Protein AF-A0A0G0BBM2-F1 (afdb_monomer_lite)

Sequence (120 aa):
MINLNIFKIEYHWHEGDYEETLLGKNVEREEFEKDIINAKEFAESLIGKEIEEGEYLGKGYRIDCLPEYYEQIIWFLTEKLGYIICYIDEDIDYTVDDFSDKKISITKSERKIERNDLKC

Secondary structure (DSSP, 8-state):
----EEEEEEEE-TTS-EEEEEEEES--HHHHHHHHHHHHHHHHHTBTPBPPTTTSSSS--BB-SHHHHHHHHHHIIIIIT-PEEE---TTEEEEEE--SSS--EEEEEE----------

pLDDT: mean 81.33, std 15.29, range [40.19, 98.06]

Radius of gyration: 20.19 Å; chains: 1; bounding box: 54×27×50 Å

Foldseek 3Di:
DQDWDKDKDWDADPVGDIDIWIWIDSDDPVVVVVLLVVLLVVLVVQAQPQDDQPDQPNPRDRPDDDVVSVVSSVSCCCVVVPIDTDDDPPQKDKDWDPPDPDDIDIDIGGHDPPPPDPPD

Organism: NCBI:txid1618475

Structure (mmCIF, N/CA/C/O backbone):
data_AF-A0A0G0BBM2-F1
#
_entry.id   AF-A0A0G0BBM2-F1
#
loop_
_atom_site.group_PDB
_atom_site.id
_atom_site.type_symbol
_atom_site.label_atom_id
_atom_site.label_alt_id
_atom_site.label_comp_id
_atom_site.label_asym_id
_atom_site.label_entity_id
_atom_site.label_seq_id
_atom_site.pdbx_PDB_ins_code
_atom_site.Cartn_x
_atom_site.Cartn_y
_atom_site.Cartn_z
_atom_site.occupancy
_atom_site.B_iso_or_equiv
_atom_site.auth_seq_id
_atom_site.auth_comp_id
_atom_site.auth_asym_id
_atom_site.auth_atom_id
_atom_site.pdbx_PDB_model_num
ATOM 1 N N . MET A 1 1 ? -20.974 -5.125 0.574 1.00 56.47 1 MET A N 1
ATOM 2 C CA . MET A 1 1 ? -19.925 -4.416 -0.186 1.00 56.47 1 MET A CA 1
ATOM 3 C C . MET A 1 1 ? -18.898 -3.935 0.812 1.00 56.47 1 MET A C 1
ATOM 5 O O . MET A 1 1 ? -19.298 -3.347 1.807 1.00 56.47 1 MET A O 1
ATOM 9 N N . ILE A 1 2 ? -17.627 -4.262 0.599 1.00 71.31 2 ILE A N 1
ATOM 10 C CA . ILE A 1 2 ? -16.526 -3.712 1.394 1.00 71.31 2 ILE A CA 1
ATOM 11 C C . ILE A 1 2 ? -16.161 -2.392 0.716 1.00 71.31 2 ILE A C 1
ATOM 13 O O . ILE A 1 2 ? -15.837 -2.400 -0.469 1.00 71.31 2 ILE A O 1
ATOM 17 N N . ASN A 1 3 ? -16.281 -1.276 1.431 1.00 84.19 3 ASN A N 1
ATOM 18 C CA . ASN A 1 3 ? -15.761 -0.001 0.950 1.00 84.19 3 ASN A CA 1
ATOM 19 C C . ASN A 1 3 ? -14.259 -0.004 1.224 1.00 84.19 3 ASN A C 1
ATOM 21 O O . ASN A 1 3 ? -13.853 -0.257 2.351 1.00 84.19 3 ASN A O 1
ATOM 25 N N . LEU A 1 4 ? -13.440 0.204 0.200 1.00 90.56 4 LEU A N 1
ATOM 26 C CA . LEU A 1 4 ? -11.993 0.305 0.347 1.00 90.56 4 LEU A CA 1
ATOM 27 C C . LEU A 1 4 ? -11.581 1.722 -0.014 1.00 90.56 4 LEU A C 1
ATOM 29 O O . LEU A 1 4 ? -11.961 2.220 -1.072 1.00 90.56 4 LEU A O 1
ATOM 33 N N . ASN A 1 5 ? -10.774 2.329 0.845 1.00 94.56 5 ASN A N 1
ATOM 34 C CA . ASN A 1 5 ? -9.989 3.492 0.480 1.00 94.56 5 ASN A CA 1
ATOM 35 C C . ASN A 1 5 ? -8.662 2.994 -0.095 1.00 94.56 5 ASN A C 1
ATOM 37 O O . ASN A 1 5 ? -8.071 2.047 0.431 1.00 94.56 5 ASN A O 1
ATOM 41 N N . ILE A 1 6 ? -8.239 3.596 -1.207 1.00 95.62 6 ILE A N 1
ATOM 42 C CA . ILE A 1 6 ? -6.981 3.269 -1.880 1.00 95.62 6 ILE A CA 1
ATOM 43 C C . ILE A 1 6 ? -5.979 4.367 -1.553 1.00 95.62 6 ILE A C 1
ATOM 45 O O . ILE A 1 6 ? -6.225 5.546 -1.810 1.00 95.62 6 ILE A O 1
ATOM 49 N N . PHE A 1 7 ? -4.844 3.962 -1.004 1.00 96.00 7 PHE A N 1
ATOM 50 C CA . PHE A 1 7 ? -3.735 4.827 -0.650 1.00 96.00 7 PHE A CA 1
ATOM 51 C C . PHE A 1 7 ? -2.555 4.522 -1.555 1.00 96.00 7 PHE A C 1
ATOM 53 O O . PHE A 1 7 ? -2.245 3.361 -1.813 1.00 96.00 7 PHE A O 1
ATOM 60 N N . LYS A 1 8 ? -1.888 5.571 -2.023 1.00 95.75 8 LYS A N 1
ATOM 61 C CA . LYS A 1 8 ? -0.666 5.453 -2.804 1.00 95.75 8 LYS A CA 1
ATOM 62 C C . LYS A 1 8 ? 0.545 5.750 -1.926 1.00 95.75 8 LYS A C 1
ATOM 64 O O . LYS A 1 8 ? 0.574 6.793 -1.273 1.00 95.75 8 LYS A O 1
ATOM 69 N N . ILE A 1 9 ? 1.543 4.869 -1.959 1.00 93.81 9 ILE A N 1
ATOM 70 C CA . ILE A 1 9 ? 2.846 5.080 -1.327 1.00 93.81 9 ILE A CA 1
ATOM 71 C C . ILE A 1 9 ? 3.920 5.069 -2.409 1.00 93.81 9 ILE A C 1
ATOM 73 O O . ILE A 1 9 ? 4.133 4.056 -3.076 1.00 93.81 9 ILE A O 1
ATOM 77 N N . GLU A 1 10 ? 4.607 6.197 -2.545 1.00 91.31 10 GLU A N 1
ATOM 78 C CA . GLU A 1 10 ? 5.710 6.372 -3.484 1.00 91.31 10 GLU A CA 1
ATOM 79 C C . GLU A 1 10 ? 7.048 6.362 -2.751 1.00 91.31 10 GLU A C 1
ATOM 81 O O . GLU A 1 10 ? 7.212 6.993 -1.702 1.00 91.31 10 GLU A O 1
ATOM 86 N N . TYR A 1 11 ? 8.013 5.687 -3.351 1.00 85.81 11 TYR A N 1
ATOM 87 C CA . TYR A 1 11 ? 9.410 5.705 -2.978 1.00 85.81 11 TYR A CA 1
ATOM 88 C C . TYR A 1 11 ? 10.200 6.436 -4.059 1.00 85.81 11 TYR A C 1
ATOM 90 O O . TYR A 1 11 ? 10.105 6.105 -5.237 1.00 85.81 11 TYR A O 1
ATOM 98 N N . HIS A 1 12 ? 10.979 7.436 -3.646 1.00 85.25 12 HIS A N 1
ATOM 99 C CA . HIS A 1 12 ? 11.842 8.219 -4.527 1.00 85.25 12 HIS A CA 1
ATOM 100 C C . HIS A 1 12 ? 13.269 8.155 -3.992 1.00 85.25 12 HIS A C 1
ATOM 102 O O . HIS A 1 12 ? 13.584 8.766 -2.965 1.00 85.25 12 HIS A O 1
ATOM 108 N N . TRP A 1 13 ? 14.143 7.427 -4.680 1.00 77.56 13 TRP A N 1
ATOM 109 C CA . TRP A 1 13 ? 15.563 7.415 -4.377 1.00 77.56 13 TRP A CA 1
ATOM 110 C C . TRP A 1 13 ? 16.290 8.503 -5.158 1.00 77.56 13 TRP A C 1
ATOM 112 O O . TRP A 1 13 ? 16.063 8.724 -6.345 1.00 77.56 13 TRP A O 1
ATOM 122 N N . HIS A 1 14 ? 17.212 9.184 -4.485 1.00 70.31 14 HIS A N 1
ATOM 123 C CA . HIS A 1 14 ? 17.960 10.302 -5.056 1.00 70.31 14 HIS A CA 1
ATOM 124 C C . HIS A 1 14 ? 18.806 9.956 -6.298 1.00 70.31 14 HIS A C 1
ATOM 126 O O . HIS A 1 14 ? 19.132 10.866 -7.057 1.00 70.31 14 HIS A O 1
ATOM 132 N N . GLU A 1 15 ? 19.139 8.679 -6.527 1.00 73.56 15 GLU A N 1
ATOM 133 C CA . GLU A 1 15 ? 19.860 8.233 -7.731 1.00 73.56 15 GLU A CA 1
ATOM 134 C C . GLU A 1 15 ? 18.926 7.839 -8.892 1.00 73.56 15 GLU A C 1
ATOM 136 O O . GLU A 1 15 ? 19.401 7.436 -9.951 1.00 73.56 15 GLU A O 1
ATOM 141 N N . GLY A 1 16 ? 17.611 8.030 -8.734 1.00 68.88 16 GLY A N 1
ATOM 142 C CA . GLY A 1 16 ? 16.622 7.883 -9.805 1.00 68.88 16 GLY A CA 1
ATOM 143 C C . GLY A 1 16 ? 15.723 6.653 -9.706 1.00 68.88 16 GLY A C 1
ATOM 144 O O . GLY A 1 16 ? 14.840 6.517 -10.552 1.00 68.88 16 GLY A O 1
ATOM 145 N N . ASP A 1 17 ? 15.896 5.797 -8.695 1.00 73.81 17 ASP A N 1
ATOM 146 C CA . ASP A 1 17 ? 14.967 4.686 -8.470 1.00 73.81 17 ASP A CA 1
ATOM 147 C C . ASP A 1 17 ? 13.627 5.211 -7.948 1.00 73.81 17 ASP A C 1
ATOM 149 O O . ASP A 1 17 ? 13.564 6.039 -7.034 1.00 73.81 17 ASP A O 1
ATOM 153 N N . TYR A 1 18 ? 12.550 4.724 -8.556 1.00 82.50 18 TYR A N 1
ATOM 154 C CA . TYR A 1 18 ? 11.179 5.062 -8.209 1.00 82.50 18 TYR A CA 1
ATOM 155 C C . TYR A 1 18 ? 10.366 3.781 -8.081 1.00 82.50 18 TYR A C 1
ATOM 157 O O . TYR A 1 18 ? 10.323 2.979 -9.015 1.00 82.50 18 TYR A O 1
ATOM 165 N N . GLU A 1 19 ? 9.696 3.622 -6.944 1.00 85.62 19 GLU A N 1
ATOM 166 C CA . GLU A 1 19 ? 8.719 2.556 -6.741 1.00 85.62 19 GLU A CA 1
ATOM 167 C C . GLU A 1 19 ? 7.381 3.143 -6.295 1.00 85.62 19 GLU A C 1
ATOM 169 O O . GLU A 1 19 ? 7.315 4.131 -5.561 1.00 85.62 19 GLU A O 1
ATOM 174 N N . GLU A 1 20 ? 6.292 2.522 -6.739 1.00 90.81 20 GLU A N 1
ATOM 175 C CA . GLU A 1 20 ? 4.930 2.900 -6.380 1.00 90.81 20 GLU A CA 1
ATOM 176 C C . GLU A 1 20 ? 4.164 1.652 -5.940 1.00 90.81 20 GLU A C 1
ATOM 178 O O . GLU A 1 20 ? 4.154 0.641 -6.641 1.00 90.81 20 GLU A O 1
ATOM 183 N N . THR A 1 21 ? 3.485 1.738 -4.796 1.00 94.25 21 THR A N 1
ATOM 184 C CA . THR A 1 21 ? 2.575 0.693 -4.319 1.00 94.25 21 THR A CA 1
ATOM 185 C C . THR A 1 21 ? 1.229 1.309 -3.962 1.00 94.25 21 THR A C 1
ATOM 187 O O . THR A 1 21 ? 1.149 2.278 -3.200 1.00 94.25 21 THR A O 1
ATOM 190 N N . LEU A 1 22 ? 0.154 0.717 -4.484 1.00 96.25 22 LEU A N 1
ATOM 191 C CA . LEU A 1 22 ? -1.218 1.044 -4.109 1.00 96.25 22 LEU A CA 1
ATOM 192 C C . LEU A 1 22 ? -1.715 0.045 -3.064 1.00 96.25 22 LEU A C 1
ATOM 194 O O . LEU A 1 22 ? -1.643 -1.166 -3.269 1.00 96.25 22 LEU A O 1
ATOM 198 N N . LEU A 1 23 ? -2.257 0.549 -1.960 1.00 96.50 23 LEU A N 1
ATOM 199 C CA . LEU A 1 23 ? -2.783 -0.253 -0.860 1.00 96.50 23 LEU A CA 1
ATOM 200 C C . LEU A 1 23 ? -4.258 0.054 -0.617 1.00 96.50 23 LEU A C 1
ATOM 202 O O . LEU A 1 23 ? -4.650 1.212 -0.503 1.00 96.50 23 LEU A O 1
ATOM 206 N N . GLY A 1 24 ? -5.078 -0.988 -0.510 1.00 96.19 24 GLY A N 1
ATOM 207 C CA . GLY A 1 24 ? -6.505 -0.890 -0.217 1.00 96.19 24 GLY A CA 1
ATOM 208 C C . GLY A 1 24 ? -6.839 -1.360 1.196 1.00 96.19 24 GLY A C 1
ATOM 209 O O . GLY A 1 24 ? -6.424 -2.447 1.599 1.00 96.19 24 GLY A O 1
ATOM 210 N N . LYS A 1 25 ? -7.633 -0.584 1.943 1.00 96.31 25 LYS A N 1
ATOM 211 C CA . LYS A 1 25 ? -8.258 -1.029 3.205 1.00 96.31 25 LYS A CA 1
ATOM 212 C C . LYS A 1 25 ? -9.483 -0.175 3.543 1.00 96.31 25 LYS A C 1
ATOM 214 O O . LYS A 1 25 ? -9.583 0.978 3.132 1.00 96.31 25 LYS A O 1
ATOM 219 N N . ASN A 1 26 ? -10.432 -0.737 4.288 1.00 96.25 26 ASN A N 1
ATOM 220 C CA . ASN A 1 26 ? -11.590 0.001 4.802 1.00 96.25 26 ASN A CA 1
ATOM 221 C C . ASN A 1 26 ? -11.217 0.792 6.068 1.00 96.25 26 ASN A C 1
ATOM 223 O O . ASN A 1 26 ? -11.593 0.396 7.171 1.00 96.25 26 ASN A O 1
ATOM 227 N N . VAL A 1 27 ? -10.421 1.846 5.909 1.00 95.69 27 VAL A N 1
ATOM 228 C CA . VAL A 1 27 ? -9.997 2.750 6.992 1.00 95.69 27 VAL A CA 1
ATOM 229 C C . VAL A 1 27 ? -10.027 4.189 6.506 1.00 95.69 27 VAL A C 1
ATOM 231 O O . VAL A 1 27 ? -9.780 4.451 5.328 1.00 95.69 27 VAL A O 1
ATOM 234 N N . GLU A 1 28 ? -10.313 5.122 7.406 1.00 95.88 28 GLU A N 1
ATOM 235 C CA . GLU A 1 28 ? -10.251 6.552 7.103 1.00 95.88 28 GLU A CA 1
ATOM 236 C C . GLU A 1 28 ? -8.800 7.028 6.954 1.00 95.88 28 GLU A C 1
ATOM 238 O O . GLU A 1 28 ? -7.849 6.382 7.408 1.00 95.88 28 GLU A O 1
ATOM 243 N N . ARG A 1 29 ? -8.623 8.192 6.327 1.00 95.06 29 ARG A N 1
ATOM 244 C CA . ARG A 1 29 ? -7.299 8.767 6.066 1.00 95.06 29 ARG A CA 1
ATOM 245 C C . ARG A 1 29 ? -6.478 8.950 7.346 1.00 95.06 29 ARG A C 1
ATOM 247 O O . ARG A 1 29 ? -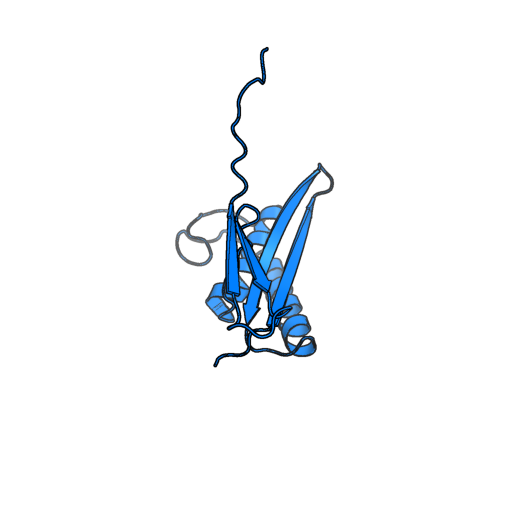5.296 8.628 7.352 1.00 95.06 29 ARG A O 1
ATOM 254 N N . GLU A 1 30 ? -7.081 9.447 8.423 1.00 97.38 30 GLU A N 1
ATOM 255 C CA . GLU A 1 30 ? -6.385 9.707 9.690 1.00 97.38 30 GLU A CA 1
ATOM 256 C C . GLU A 1 30 ? -5.905 8.419 10.374 1.00 97.38 30 GLU A C 1
ATOM 258 O O . GLU A 1 30 ? -4.975 8.448 11.180 1.00 97.38 30 GLU A O 1
ATOM 263 N N . GLU A 1 31 ? -6.554 7.289 10.096 1.00 97.56 31 GLU A N 1
ATOM 264 C CA . GLU A 1 31 ? -6.121 5.978 10.577 1.00 97.56 31 GLU A CA 1
ATOM 265 C C . GLU A 1 31 ? -4.969 5.448 9.722 1.00 97.56 31 GLU A C 1
ATOM 267 O O . GLU A 1 31 ? -3.954 5.031 10.276 1.00 97.56 31 GLU A O 1
ATOM 272 N N . PHE A 1 32 ? -5.050 5.592 8.395 1.00 97.12 32 PHE A N 1
ATOM 273 C CA . PHE A 1 32 ? -3.928 5.285 7.504 1.00 97.12 32 PHE A CA 1
ATOM 274 C C . PHE A 1 32 ? -2.665 6.094 7.848 1.00 97.12 32 PHE A C 1
ATOM 276 O O . PHE A 1 32 ? -1.566 5.545 7.881 1.00 97.12 32 PHE A O 1
ATOM 283 N N . GLU A 1 33 ? -2.805 7.383 8.172 1.00 97.19 33 GLU A N 1
ATOM 284 C CA . GLU A 1 33 ? -1.683 8.235 8.593 1.00 97.19 33 GLU A CA 1
ATOM 285 C C . GLU A 1 33 ? -1.023 7.747 9.899 1.00 97.19 33 GLU A C 1
ATOM 287 O O . GLU A 1 33 ? 0.180 7.923 10.084 1.00 97.19 33 GLU A O 1
ATOM 292 N N . LYS A 1 34 ? -1.764 7.087 10.796 1.00 98.06 34 LYS A N 1
ATOM 293 C CA . LYS A 1 34 ? -1.179 6.444 11.988 1.00 98.06 34 LYS A CA 1
ATOM 294 C C . LYS A 1 34 ? -0.515 5.120 11.634 1.00 98.06 34 LYS A C 1
ATOM 296 O O . LYS A 1 34 ? 0.582 4.842 12.110 1.00 98.06 34 LYS A O 1
ATOM 301 N N . ASP A 1 35 ? -1.159 4.328 10.785 1.00 97.94 35 ASP A N 1
ATOM 302 C CA . ASP A 1 35 ? -0.645 3.037 10.333 1.00 97.94 35 ASP A CA 1
ATOM 303 C C . ASP A 1 35 ? 0.695 3.188 9.601 1.00 97.94 35 ASP A C 1
ATOM 305 O O . ASP A 1 35 ? 1.621 2.425 9.870 1.00 97.94 35 ASP A O 1
ATOM 309 N N . ILE A 1 36 ? 0.843 4.205 8.742 1.00 95.81 36 ILE A N 1
ATOM 310 C CA . ILE A 1 36 ? 2.102 4.466 8.030 1.00 95.81 36 ILE A CA 1
ATOM 311 C C . ILE A 1 36 ? 3.219 4.925 8.975 1.00 95.81 36 ILE A C 1
ATOM 313 O O . ILE A 1 36 ? 4.369 4.528 8.795 1.00 95.81 36 ILE A O 1
ATOM 317 N N . ILE A 1 37 ? 2.899 5.708 10.014 1.00 96.50 37 ILE A N 1
ATOM 318 C CA . ILE A 1 37 ? 3.870 6.095 11.048 1.00 96.50 37 ILE A CA 1
ATOM 319 C C . ILE A 1 37 ? 4.324 4.854 11.821 1.00 96.50 37 ILE A C 1
ATOM 321 O O . ILE A 1 37 ? 5.523 4.647 11.979 1.00 96.50 37 ILE A O 1
ATOM 325 N N . ASN A 1 38 ? 3.392 3.988 12.221 1.00 96.50 38 ASN A N 1
ATOM 326 C CA . ASN A 1 38 ? 3.719 2.742 12.915 1.00 96.50 38 ASN A CA 1
ATOM 327 C C . ASN A 1 38 ? 4.565 1.803 12.040 1.00 96.50 38 ASN A C 1
ATOM 329 O O . ASN A 1 38 ? 5.529 1.211 12.521 1.00 96.50 38 ASN A O 1
ATOM 333 N N . ALA A 1 39 ? 4.235 1.678 10.751 1.00 94.19 39 ALA A N 1
ATOM 334 C CA . ALA A 1 39 ? 5.005 0.883 9.797 1.00 94.19 39 ALA A CA 1
ATOM 335 C C . ALA A 1 39 ? 6.428 1.434 9.616 1.00 94.19 39 ALA A C 1
ATOM 337 O O . ALA A 1 39 ? 7.393 0.669 9.582 1.00 94.19 39 ALA A O 1
ATOM 338 N N . LYS A 1 40 ? 6.568 2.764 9.561 1.00 93.25 40 LYS A N 1
ATOM 339 C CA . LYS A 1 40 ? 7.864 3.445 9.531 1.00 93.25 40 LYS A CA 1
ATOM 340 C C . LYS A 1 40 ? 8.671 3.158 10.800 1.00 93.25 40 LYS A C 1
ATOM 342 O O . LYS A 1 40 ? 9.822 2.751 10.692 1.00 93.25 40 LYS A O 1
ATOM 347 N N . GLU A 1 41 ? 8.089 3.347 11.983 1.00 93.25 41 GLU A N 1
ATOM 348 C CA . GLU A 1 41 ? 8.761 3.080 13.265 1.00 93.25 41 GLU A CA 1
ATOM 349 C C . GLU A 1 41 ? 9.188 1.610 13.384 1.00 93.25 41 GLU A C 1
ATOM 351 O O . GLU A 1 41 ? 10.289 1.310 13.850 1.00 93.25 41 GLU A O 1
ATOM 356 N N . PHE A 1 42 ? 8.352 0.683 12.907 1.00 89.94 42 PHE A N 1
ATOM 357 C CA . PHE A 1 42 ? 8.704 -0.729 12.804 1.00 89.94 42 PHE A CA 1
ATOM 358 C C . PHE A 1 42 ? 9.928 -0.942 11.905 1.00 89.94 42 PHE A C 1
ATOM 360 O O . PHE A 1 42 ? 10.899 -1.556 12.352 1.00 89.94 42 PHE A O 1
ATOM 367 N N . ALA A 1 43 ? 9.9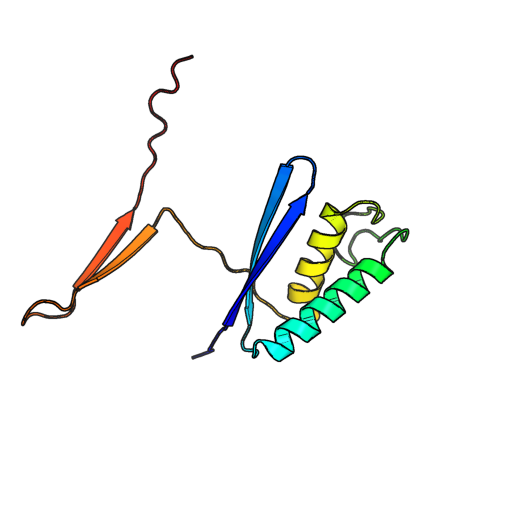26 -0.401 10.685 1.00 87.44 43 ALA A N 1
ATOM 368 C CA . ALA A 1 43 ? 11.057 -0.511 9.765 1.00 87.44 43 ALA A CA 1
ATOM 369 C C . ALA A 1 43 ? 12.339 0.119 10.347 1.00 87.44 43 ALA A C 1
ATOM 371 O O . ALA A 1 43 ? 13.413 -0.477 10.282 1.00 87.44 43 ALA A O 1
ATOM 372 N N . GLU A 1 44 ? 12.234 1.276 11.008 1.00 87.88 44 GLU A N 1
ATOM 373 C CA . GLU A 1 44 ? 13.349 1.918 11.720 1.00 87.88 44 GLU A CA 1
ATOM 374 C C . GLU A 1 44 ? 13.864 1.085 12.910 1.00 87.88 44 GLU A C 1
ATOM 376 O O . GLU A 1 44 ? 15.039 1.150 13.270 1.00 87.88 44 GLU A O 1
ATOM 381 N N . SER A 1 45 ? 13.022 0.251 13.519 1.00 86.88 45 SER A N 1
ATOM 382 C CA . SER A 1 45 ? 13.446 -0.646 14.600 1.00 86.88 45 SER A CA 1
ATOM 383 C C . SER A 1 45 ? 14.278 -1.843 14.117 1.00 86.88 45 SER A C 1
ATOM 385 O O . SER A 1 45 ? 14.893 -2.538 14.937 1.00 86.88 45 SER A O 1
ATOM 387 N N . LEU A 1 46 ? 14.284 -2.104 12.807 1.00 82.25 46 LEU A N 1
ATOM 388 C CA . LEU A 1 46 ? 14.991 -3.213 12.165 1.00 82.25 46 LEU A CA 1
ATOM 389 C C . LEU A 1 46 ? 16.373 -2.812 11.619 1.00 82.25 46 LEU A C 1
ATOM 391 O O . LEU A 1 46 ? 17.138 -3.671 11.187 1.00 82.25 46 LEU A O 1
ATOM 395 N N . ILE A 1 47 ? 16.727 -1.527 11.687 1.00 82.00 47 ILE A N 1
ATOM 396 C CA . ILE A 1 47 ? 18.017 -1.007 11.218 1.00 82.00 47 ILE A CA 1
ATOM 397 C C . ILE A 1 47 ? 19.167 -1.714 11.921 1.00 82.00 47 ILE A C 1
ATOM 399 O O . ILE A 1 47 ? 19.224 -1.771 13.153 1.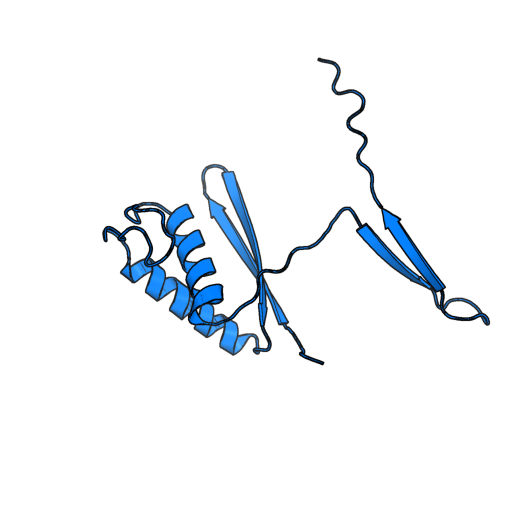00 82.00 47 ILE A O 1
ATOM 403 N N . GLY A 1 48 ? 20.116 -2.217 11.133 1.00 74.50 48 GLY A N 1
ATOM 404 C CA . GLY A 1 48 ? 21.300 -2.885 11.665 1.00 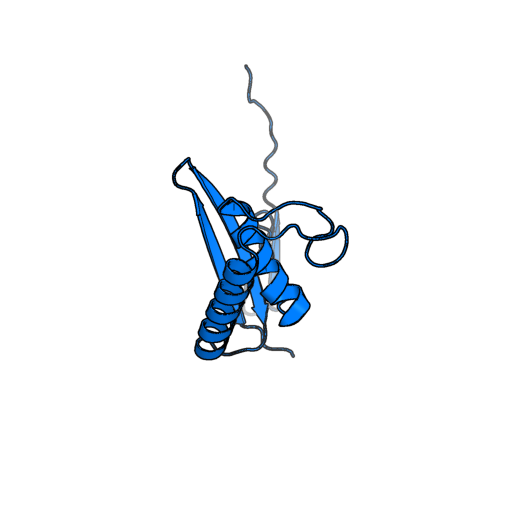74.50 48 GLY A CA 1
ATOM 405 C C . GLY A 1 48 ? 21.026 -4.234 12.336 1.00 74.50 48 GLY A C 1
ATOM 406 O O . GLY A 1 48 ? 21.949 -4.800 12.923 1.00 74.50 48 GLY A O 1
ATOM 407 N N . LYS A 1 49 ? 19.794 -4.756 12.258 1.00 75.81 49 LYS A N 1
ATOM 408 C CA . LYS A 1 49 ? 19.462 -6.121 12.670 1.00 75.81 49 LYS A CA 1
ATOM 409 C C . LYS A 1 49 ? 19.554 -7.055 11.471 1.00 75.81 49 LYS A C 1
ATOM 411 O O . LYS A 1 49 ? 19.110 -6.7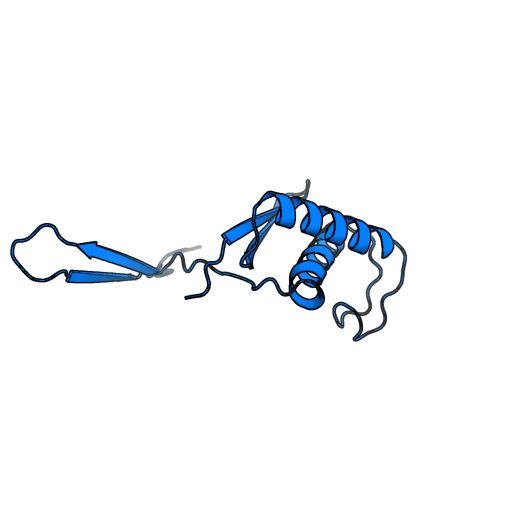23 10.375 1.00 75.81 49 LYS A O 1
ATOM 416 N N . GLU A 1 50 ? 20.137 -8.222 11.702 1.00 69.62 50 GLU A N 1
ATOM 417 C CA . GLU A 1 50 ? 20.072 -9.338 10.766 1.00 69.62 50 GLU A CA 1
ATOM 418 C C . GLU A 1 50 ? 18.706 -10.008 10.928 1.00 69.62 50 GLU A C 1
ATOM 420 O O . GLU A 1 50 ? 18.290 -10.306 12.049 1.00 69.62 50 GLU A O 1
ATOM 425 N N . ILE A 1 51 ? 17.979 -10.164 9.824 1.00 67.50 51 ILE A N 1
ATOM 426 C CA . ILE A 1 51 ? 16.655 -10.782 9.819 1.00 67.50 51 ILE A CA 1
ATOM 427 C C . ILE A 1 51 ? 16.819 -12.242 9.413 1.00 67.50 51 ILE A C 1
ATOM 429 O O . ILE A 1 51 ? 17.339 -12.518 8.333 1.00 67.50 51 ILE A O 1
ATOM 433 N N . GLU A 1 52 ? 16.358 -13.171 10.252 1.00 65.56 52 GLU A N 1
ATOM 434 C CA . GLU A 1 52 ? 16.406 -14.597 9.932 1.00 65.56 52 GLU A CA 1
ATOM 435 C C . GLU A 1 52 ? 15.528 -14.929 8.712 1.00 65.56 52 GLU A C 1
ATOM 437 O O . GLU A 1 52 ? 14.476 -14.325 8.456 1.00 65.56 52 GLU A O 1
ATOM 442 N N . GLU A 1 53 ? 15.977 -15.907 7.926 1.00 61.28 53 GLU A N 1
ATOM 443 C CA . GLU A 1 53 ? 15.265 -16.381 6.744 1.00 61.28 53 GLU A CA 1
ATOM 444 C C . GLU A 1 53 ? 13.897 -16.960 7.155 1.00 61.28 53 GLU A C 1
ATOM 446 O O . GLU A 1 53 ? 13.801 -18.018 7.770 1.00 61.28 53 GLU A O 1
ATOM 451 N N . GLY A 1 54 ? 12.825 -16.230 6.835 1.00 60.47 54 GLY A N 1
ATOM 452 C CA . GLY A 1 54 ? 11.434 -16.659 7.025 1.00 60.47 54 GLY A CA 1
ATOM 453 C C . GLY A 1 54 ? 10.584 -15.766 7.931 1.00 60.47 54 GLY A C 1
ATOM 454 O O . GLY A 1 54 ? 9.370 -15.943 7.948 1.00 60.47 54 GLY A O 1
ATOM 455 N N . GLU A 1 55 ? 11.165 -14.795 8.646 1.00 61.31 55 GLU A N 1
ATOM 456 C CA . GLU A 1 55 ? 10.395 -14.030 9.643 1.00 61.31 55 GLU A CA 1
ATOM 457 C C . GLU A 1 55 ? 9.636 -12.811 9.085 1.00 61.31 55 GLU A C 1
ATOM 459 O O . GLU A 1 55 ? 8.482 -12.594 9.455 1.00 61.31 55 GLU A O 1
ATOM 464 N N . TYR A 1 56 ? 10.265 -12.014 8.210 1.00 59.50 56 TYR A N 1
ATOM 465 C CA . TYR A 1 56 ? 9.698 -10.723 7.771 1.00 59.50 56 TYR A CA 1
ATOM 466 C C . TYR A 1 56 ? 9.732 -10.507 6.257 1.00 59.50 56 TYR A C 1
ATOM 468 O O . TYR A 1 56 ? 8.860 -9.843 5.733 1.00 59.50 56 TYR A O 1
ATOM 476 N N . LEU A 1 57 ? 10.672 -11.110 5.524 1.00 61.34 57 LEU A N 1
ATOM 477 C CA . LEU A 1 57 ? 10.665 -11.137 4.048 1.00 61.34 57 LEU A CA 1
ATOM 478 C C . LEU A 1 57 ? 11.324 -12.399 3.461 1.00 61.34 57 LEU A C 1
ATOM 480 O O . LEU A 1 57 ? 11.566 -12.462 2.261 1.00 61.34 57 LEU A O 1
ATOM 484 N N . GLY A 1 58 ? 11.658 -13.405 4.283 1.00 51.06 58 GLY A N 1
ATOM 485 C CA . GLY A 1 58 ? 12.272 -14.646 3.777 1.00 51.06 58 GLY A CA 1
ATOM 486 C C . GLY A 1 58 ? 13.641 -14.463 3.113 1.00 51.06 58 GLY A C 1
ATOM 487 O O . GLY A 1 58 ? 14.066 -15.330 2.364 1.00 51.06 58 GLY A O 1
ATOM 488 N N . LYS A 1 59 ? 14.293 -13.317 3.331 1.00 52.69 59 LYS A N 1
ATOM 489 C CA . LYS A 1 59 ? 15.368 -12.826 2.465 1.00 52.69 59 LYS A CA 1
ATOM 490 C C . LYS A 1 59 ? 16.754 -12.797 3.141 1.00 52.69 59 LYS A C 1
ATOM 492 O O . LYS A 1 59 ? 17.750 -12.752 2.438 1.00 52.69 59 LYS A O 1
ATOM 497 N N . GLY A 1 60 ? 16.856 -12.898 4.472 1.00 51.88 60 GLY A N 1
ATOM 498 C CA . GLY A 1 60 ? 18.155 -13.071 5.149 1.00 51.88 60 GLY A CA 1
ATOM 499 C C . GLY A 1 60 ? 19.105 -11.863 5.076 1.00 51.88 60 GLY A C 1
ATOM 500 O O . GLY A 1 60 ? 20.318 -12.046 5.138 1.00 51.88 60 GLY A O 1
ATOM 501 N N . TYR A 1 61 ? 18.596 -10.639 4.888 1.00 55.44 61 TYR A N 1
ATOM 502 C CA . TYR A 1 61 ? 19.424 -9.433 4.732 1.00 55.44 61 TYR A CA 1
ATOM 503 C C . TYR A 1 61 ? 19.322 -8.502 5.947 1.00 55.44 61 TYR A C 1
ATOM 505 O O . TYR A 1 61 ? 18.312 -8.467 6.653 1.00 55.44 61 TYR A O 1
ATOM 513 N N . ARG A 1 62 ? 20.383 -7.725 6.173 1.00 57.94 62 ARG A N 1
ATOM 514 C CA . ARG A 1 62 ? 20.430 -6.627 7.140 1.00 57.94 62 ARG A CA 1
ATOM 515 C C . ARG A 1 62 ? 19.819 -5.376 6.506 1.00 57.94 62 ARG A C 1
ATOM 517 O O . ARG A 1 62 ? 20.146 -5.051 5.368 1.00 57.94 62 ARG A O 1
ATOM 524 N N . ILE A 1 63 ? 18.949 -4.669 7.227 1.00 61.56 63 ILE A N 1
ATOM 525 C CA . ILE A 1 63 ? 18.396 -3.402 6.724 1.00 61.56 63 ILE A CA 1
ATOM 526 C C . ILE A 1 63 ? 19.449 -2.312 6.872 1.00 61.56 63 ILE A C 1
ATOM 528 O O . ILE A 1 63 ? 19.667 -1.794 7.973 1.00 61.56 63 ILE A O 1
ATOM 532 N N . ASP A 1 64 ? 20.090 -1.994 5.751 1.00 60.94 64 ASP A N 1
ATOM 533 C CA . ASP A 1 64 ? 21.157 -0.997 5.660 1.00 60.94 64 ASP A CA 1
ATOM 534 C C . ASP A 1 64 ? 20.876 0.108 4.625 1.00 60.94 64 ASP A C 1
ATOM 536 O O . ASP A 1 64 ? 21.546 1.144 4.658 1.00 60.94 64 ASP A O 1
ATOM 540 N N . CYS A 1 65 ? 19.887 -0.053 3.734 1.00 67.00 65 CYS A N 1
ATOM 541 C CA . CYS A 1 65 ? 19.556 0.945 2.714 1.00 67.00 65 CYS A CA 1
ATOM 542 C C . CYS A 1 65 ? 18.052 1.145 2.495 1.00 67.00 65 CYS A C 1
ATOM 544 O O . CYS A 1 65 ? 17.223 0.341 2.901 1.00 67.00 65 CYS A O 1
ATOM 546 N N . LEU A 1 66 ? 17.721 2.314 1.927 1.00 69.69 66 LEU A N 1
ATOM 547 C CA . LEU A 1 66 ? 16.370 2.873 1.788 1.00 69.69 66 LEU A CA 1
ATOM 548 C C . LEU A 1 66 ? 15.346 1.981 1.045 1.00 69.69 66 LEU A C 1
ATOM 550 O O . LEU A 1 66 ? 14.195 1.987 1.485 1.00 69.69 66 LEU A O 1
ATOM 554 N N . PRO A 1 67 ? 15.700 1.231 -0.019 1.00 78.31 67 PRO A N 1
ATOM 555 C CA . PRO A 1 67 ? 14.765 0.307 -0.673 1.00 78.31 67 PRO A CA 1
ATOM 556 C C . PRO A 1 67 ? 14.223 -0.767 0.282 1.00 78.31 67 PRO A C 1
ATOM 558 O O . PRO A 1 67 ? 13.027 -1.038 0.323 1.00 78.31 67 PRO A O 1
ATOM 561 N N . GLU A 1 68 ? 15.073 -1.315 1.146 1.00 77.75 68 GLU A N 1
ATOM 562 C CA . GLU A 1 68 ? 14.700 -2.339 2.118 1.00 77.75 68 GLU A CA 1
ATOM 563 C C . GLU A 1 68 ? 13.764 -1.774 3.190 1.00 77.75 68 GLU A C 1
ATOM 565 O O . GLU A 1 68 ? 12.860 -2.476 3.642 1.00 77.75 68 GLU A O 1
ATOM 570 N N . TYR A 1 69 ? 13.911 -0.496 3.569 1.00 83.62 69 TYR A N 1
ATOM 571 C CA . TYR A 1 69 ? 12.933 0.162 4.449 1.00 83.62 69 TYR A CA 1
ATOM 572 C C . TYR A 1 69 ? 11.563 0.246 3.795 1.00 83.62 69 TYR A C 1
ATOM 574 O O . TYR A 1 69 ? 10.556 0.022 4.467 1.00 83.62 69 TYR A O 1
ATOM 582 N N . TYR A 1 70 ? 11.521 0.589 2.508 1.00 88.69 70 TYR A N 1
ATOM 583 C CA . TYR A 1 70 ? 10.269 0.659 1.774 1.00 88.69 70 TYR A CA 1
ATOM 584 C C . TYR A 1 70 ? 9.593 -0.716 1.722 1.00 88.69 70 TYR A C 1
ATOM 586 O O . TYR A 1 70 ? 8.432 -0.824 2.120 1.00 88.69 70 TYR A O 1
ATOM 594 N N . GLU A 1 71 ? 10.334 -1.779 1.378 1.00 87.44 71 GLU A N 1
ATOM 595 C CA . GLU A 1 71 ? 9.805 -3.151 1.395 1.00 87.44 71 GLU A CA 1
ATOM 596 C C . GLU A 1 71 ? 9.238 -3.530 2.781 1.00 87.44 71 GLU A C 1
ATOM 598 O O . GLU A 1 71 ? 8.147 -4.099 2.862 1.00 87.44 71 GLU A O 1
ATOM 603 N N . GLN A 1 72 ? 9.913 -3.174 3.885 1.00 87.62 72 GLN A N 1
ATOM 604 C CA . GLN A 1 72 ? 9.405 -3.460 5.238 1.00 87.62 72 GLN A CA 1
ATOM 605 C C . GLN A 1 72 ? 8.135 -2.691 5.593 1.00 87.62 72 GLN A C 1
ATOM 607 O O . GLN A 1 72 ? 7.261 -3.232 6.274 1.00 87.62 72 GLN A O 1
ATOM 612 N N . ILE A 1 73 ? 8.023 -1.434 5.162 1.00 91.88 73 ILE A N 1
ATOM 613 C CA . ILE A 1 73 ? 6.816 -0.635 5.383 1.00 91.88 73 ILE A CA 1
ATOM 614 C C . ILE A 1 73 ? 5.635 -1.303 4.677 1.00 91.88 73 ILE A C 1
ATOM 616 O O . ILE A 1 73 ? 4.598 -1.532 5.302 1.00 91.88 73 ILE A O 1
ATOM 620 N N . ILE A 1 74 ? 5.801 -1.669 3.402 1.00 93.69 74 ILE A N 1
ATOM 621 C CA . ILE A 1 74 ? 4.752 -2.343 2.628 1.00 93.69 74 ILE A CA 1
ATOM 622 C C . ILE A 1 74 ? 4.392 -3.693 3.256 1.00 93.69 74 ILE A C 1
ATOM 624 O O . ILE A 1 74 ? 3.207 -3.997 3.424 1.00 93.69 74 ILE A O 1
ATOM 628 N N . TRP A 1 75 ? 5.387 -4.477 3.673 1.00 91.31 75 TRP A N 1
ATOM 629 C CA . TRP A 1 75 ? 5.160 -5.746 4.360 1.00 91.31 75 TRP A CA 1
ATOM 630 C C . TRP A 1 75 ? 4.375 -5.572 5.662 1.00 91.31 75 TRP A C 1
ATOM 632 O O . TRP A 1 75 ? 3.405 -6.283 5.904 1.00 91.31 75 TRP A O 1
ATOM 642 N N . PHE A 1 76 ? 4.739 -4.601 6.502 1.00 92.88 76 PHE A N 1
ATOM 643 C CA . PHE A 1 76 ? 4.047 -4.381 7.770 1.00 92.88 76 PHE A CA 1
ATOM 644 C C . PHE A 1 76 ? 2.578 -4.012 7.544 1.00 92.88 76 PHE A C 1
ATOM 646 O O . PHE A 1 76 ? 1.682 -4.567 8.185 1.00 92.88 76 PHE A O 1
ATOM 653 N N . LEU A 1 77 ? 2.313 -3.109 6.598 1.00 95.56 77 LEU A N 1
ATOM 654 C CA . LEU A 1 77 ? 0.949 -2.723 6.248 1.00 95.56 77 LEU A CA 1
ATOM 655 C C . LEU A 1 77 ? 0.148 -3.935 5.741 1.00 95.56 77 LEU A C 1
ATOM 657 O O . LEU A 1 77 ? -0.984 -4.152 6.168 1.00 95.56 77 LEU A O 1
ATOM 661 N N . THR A 1 78 ? 0.730 -4.768 4.885 1.00 94.50 78 THR A N 1
ATOM 662 C CA . THR A 1 78 ? 0.025 -5.915 4.290 1.00 94.50 78 THR A CA 1
ATOM 663 C C . THR A 1 78 ? -0.156 -7.074 5.272 1.00 94.50 78 THR A C 1
ATOM 665 O O . THR A 1 78 ? -1.287 -7.477 5.543 1.00 94.50 78 THR A O 1
ATOM 668 N N . GLU A 1 79 ? 0.918 -7.549 5.899 1.00 91.44 79 GLU A N 1
ATOM 669 C CA . GLU A 1 79 ? 0.904 -8.757 6.732 1.00 91.44 79 GLU A CA 1
ATOM 670 C C . GLU A 1 79 ? 0.455 -8.514 8.177 1.00 91.44 79 GLU A C 1
ATOM 672 O O . GLU A 1 79 ? -0.169 -9.383 8.789 1.00 91.44 79 GLU A O 1
ATOM 677 N N . LYS A 1 80 ? 0.755 -7.345 8.763 1.00 92.38 80 LYS A N 1
ATOM 678 C CA . LYS A 1 80 ? 0.346 -7.040 10.150 1.00 92.38 80 LYS A CA 1
ATOM 679 C C . LYS A 1 80 ? -0.971 -6.299 10.215 1.00 92.38 80 LYS A C 1
ATOM 681 O O . LYS A 1 80 ? -1.769 -6.567 11.113 1.00 92.38 80 LYS A O 1
ATOM 686 N N . LEU A 1 81 ? -1.193 -5.365 9.294 1.00 95.19 81 LEU A N 1
ATOM 687 C CA . LEU A 1 81 ? -2.374 -4.505 9.322 1.00 95.19 81 LEU A CA 1
ATOM 688 C C . LEU A 1 81 ? -3.440 -4.897 8.294 1.00 95.19 81 LEU A C 1
ATOM 690 O O . LEU A 1 81 ? -4.516 -4.294 8.303 1.00 95.19 81 LEU A O 1
ATOM 694 N N . GLY A 1 82 ? -3.196 -5.909 7.459 1.00 95.44 82 GLY A N 1
ATOM 695 C CA . GLY A 1 82 ? -4.201 -6.488 6.566 1.00 95.44 82 GLY A CA 1
ATOM 696 C C . GLY A 1 82 ? -4.605 -5.582 5.404 1.00 95.44 82 GLY A C 1
ATOM 697 O O . GLY A 1 82 ? -5.744 -5.659 4.942 1.00 95.44 82 GLY A O 1
ATOM 698 N N . TYR A 1 83 ? -3.718 -4.688 4.962 1.00 96.25 83 TYR A N 1
ATOM 699 C CA . TYR A 1 83 ? -3.914 -3.962 3.708 1.00 96.25 83 TYR A CA 1
ATOM 700 C C . TYR A 1 83 ? -3.746 -4.922 2.525 1.00 96.25 83 TYR A C 1
ATOM 702 O O . TYR A 1 83 ? -2.918 -5.829 2.564 1.00 96.25 83 TYR A O 1
ATOM 710 N N . ILE A 1 84 ? -4.511 -4.714 1.455 1.00 95.69 84 ILE A N 1
ATOM 711 C CA . ILE A 1 84 ? -4.347 -5.474 0.210 1.00 95.69 84 ILE A CA 1
ATOM 712 C C . ILE A 1 84 ? -3.542 -4.663 -0.802 1.00 95.69 84 ILE A C 1
ATOM 714 O O . ILE A 1 84 ? -3.730 -3.453 -0.905 1.00 95.69 84 ILE A O 1
ATOM 718 N N . ILE A 1 85 ? -2.673 -5.324 -1.565 1.00 94.75 85 ILE A N 1
ATOM 719 C CA . ILE A 1 85 ? -1.986 -4.696 -2.697 1.00 94.75 85 ILE A CA 1
ATOM 720 C C . ILE A 1 85 ? -2.976 -4.565 -3.856 1.00 94.75 85 ILE A C 1
ATOM 722 O O . ILE A 1 85 ? -3.615 -5.539 -4.260 1.00 94.75 85 ILE A O 1
ATOM 726 N N . CYS A 1 86 ? -3.091 -3.353 -4.386 1.00 93.25 86 CYS A N 1
ATOM 727 C CA . CYS A 1 86 ? -3.895 -3.028 -5.554 1.00 93.25 86 CYS A CA 1
ATOM 728 C C . CYS A 1 86 ? -2.980 -2.801 -6.762 1.00 93.25 86 CYS A C 1
ATOM 730 O O . CYS A 1 86 ? -1.858 -2.321 -6.621 1.00 93.25 86 CYS A O 1
ATOM 732 N N . TYR A 1 87 ? -3.482 -3.091 -7.957 1.00 89.94 87 TYR A N 1
ATOM 733 C CA . TYR A 1 87 ? -2.811 -2.770 -9.212 1.00 89.94 87 TYR A CA 1
ATOM 734 C C . TYR A 1 87 ? -3.797 -2.081 -10.152 1.00 89.94 87 TYR A C 1
ATOM 736 O O . TYR A 1 87 ? -4.991 -2.391 -10.154 1.00 89.94 87 TYR A O 1
ATOM 744 N N . ILE A 1 88 ? -3.288 -1.133 -10.933 1.00 86.69 88 ILE A N 1
ATOM 745 C CA . ILE A 1 88 ? -4.018 -0.526 -12.043 1.00 86.69 88 ILE A CA 1
ATOM 746 C C . ILE A 1 88 ? -3.513 -1.201 -13.312 1.00 86.69 88 ILE A C 1
ATOM 748 O O . ILE A 1 88 ? -2.316 -1.205 -13.582 1.00 86.69 88 ILE A O 1
ATOM 752 N N . ASP A 1 89 ? -4.430 -1.799 -14.067 1.00 87.69 89 ASP A N 1
ATOM 753 C CA . ASP A 1 89 ? -4.136 -2.301 -15.404 1.00 87.69 89 ASP A CA 1
ATOM 754 C C . ASP A 1 89 ? -4.287 -1.141 -16.396 1.00 87.69 89 ASP A C 1
ATOM 756 O O . ASP A 1 89 ? -5.395 -0.801 -16.809 1.00 87.69 89 ASP A O 1
ATOM 760 N N . GLU A 1 90 ? -3.175 -0.475 -16.713 1.00 85.50 90 GLU A N 1
ATOM 761 C CA . GLU A 1 90 ? -3.163 0.683 -17.618 1.00 85.50 90 GLU A CA 1
ATOM 762 C C . GLU A 1 90 ? -3.461 0.318 -19.081 1.00 85.50 90 GLU A C 1
ATOM 764 O O . GLU A 1 90 ? -3.765 1.201 -19.893 1.00 85.50 90 GLU A O 1
ATOM 769 N N . ASP A 1 91 ? -3.411 -0.972 -19.423 1.00 88.69 91 ASP A N 1
ATOM 770 C CA . ASP A 1 91 ? -3.685 -1.461 -20.769 1.00 88.69 91 ASP A CA 1
ATOM 771 C C . ASP A 1 91 ? -5.180 -1.690 -21.009 1.00 88.69 91 ASP A C 1
ATOM 773 O O . ASP A 1 91 ? -5.587 -1.875 -22.158 1.00 88.69 91 ASP A O 1
ATOM 777 N N . ILE A 1 92 ? -6.017 -1.672 -19.966 1.00 88.44 92 ILE A N 1
ATOM 778 C CA . ILE A 1 92 ? -7.446 -1.976 -20.076 1.00 88.44 92 ILE A CA 1
ATOM 779 C C . ILE A 1 92 ? -8.297 -0.828 -19.534 1.00 88.44 92 ILE A C 1
ATOM 781 O O . ILE A 1 92 ? -8.246 -0.485 -18.356 1.00 88.44 92 ILE A O 1
ATOM 785 N N . ASP A 1 93 ? -9.191 -0.312 -20.377 1.00 90.19 93 ASP A N 1
ATOM 786 C CA . ASP A 1 93 ? -10.222 0.644 -19.977 1.00 90.19 93 ASP A CA 1
ATOM 787 C C . ASP A 1 93 ? -11.637 0.105 -20.225 1.00 90.19 93 ASP A C 1
ATOM 789 O O . ASP A 1 93 ? -11.898 -0.657 -21.159 1.00 90.19 93 ASP A O 1
ATOM 793 N N . TYR A 1 94 ? -12.570 0.497 -19.354 1.00 89.75 94 TYR A N 1
ATOM 794 C CA . TYR A 1 94 ? -13.996 0.219 -19.503 1.00 89.75 94 TYR A CA 1
ATOM 795 C C . TYR A 1 94 ? -14.757 1.540 -19.529 1.00 89.75 94 TYR A C 1
ATOM 797 O O . TYR A 1 94 ? -14.680 2.329 -18.589 1.00 89.75 94 TYR A O 1
ATOM 805 N N . THR A 1 95 ? -15.530 1.760 -20.585 1.00 89.19 95 THR A N 1
ATOM 806 C CA . THR A 1 95 ? -16.402 2.926 -20.731 1.00 89.19 95 THR A CA 1
ATOM 807 C C . THR A 1 95 ? -17.854 2.494 -20.572 1.00 89.19 95 THR A C 1
ATOM 809 O O . THR A 1 95 ? -18.306 1.567 -21.249 1.00 89.19 95 THR A O 1
ATOM 812 N N . VAL A 1 96 ? -18.585 3.168 -19.683 1.00 89.44 96 VAL A N 1
ATOM 813 C CA . VAL A 1 96 ? -20.036 3.012 -19.523 1.00 89.44 96 VAL A CA 1
ATOM 814 C C . VAL A 1 96 ? -20.714 4.194 -20.204 1.00 89.44 96 VAL A C 1
ATOM 816 O O . VAL A 1 96 ? -20.439 5.337 -19.852 1.00 89.44 96 VAL A O 1
ATOM 819 N N . ASP A 1 97 ? -21.577 3.911 -21.175 1.00 85.38 97 ASP A N 1
ATOM 820 C CA . ASP A 1 97 ? -22.311 4.922 -21.938 1.00 85.38 97 ASP A CA 1
ATOM 821 C C . ASP A 1 9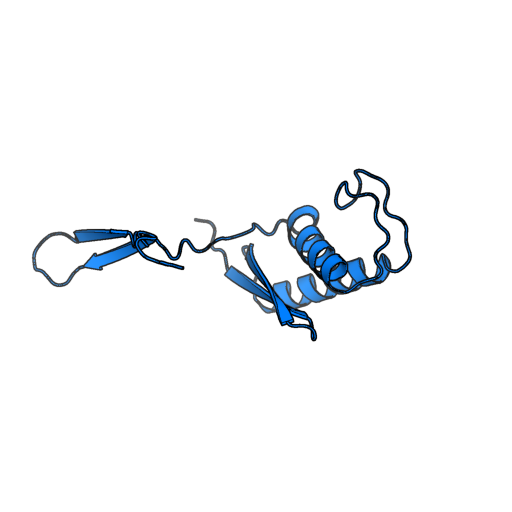7 ? -23.819 4.809 -21.654 1.00 85.38 97 ASP A C 1
ATOM 823 O O . ASP A 1 97 ? -24.429 3.745 -21.848 1.00 85.38 97 ASP A O 1
ATOM 827 N N . ASP A 1 98 ? -24.396 5.915 -21.175 1.00 83.81 98 ASP A N 1
ATOM 828 C CA . ASP A 1 98 ? -25.812 6.112 -20.861 1.00 83.81 98 ASP A CA 1
ATOM 829 C C . ASP A 1 98 ? -26.499 7.174 -21.751 1.00 83.81 98 ASP A C 1
ATOM 831 O O . ASP A 1 98 ? -27.664 7.498 -21.526 1.00 83.81 98 ASP A O 1
ATOM 835 N N . PHE A 1 99 ? -25.839 7.670 -22.809 1.00 72.94 99 PHE A N 1
ATOM 836 C CA . PHE A 1 99 ? -26.304 8.794 -23.643 1.00 72.94 99 PHE A CA 1
ATOM 837 C C . PHE A 1 99 ? -27.485 8.488 -24.586 1.00 72.94 99 PHE A C 1
ATOM 839 O O . PHE A 1 99 ? -27.832 9.315 -25.432 1.00 72.94 99 PHE A O 1
ATOM 846 N N . SER A 1 100 ? -28.138 7.328 -24.483 1.00 66.62 100 SER A N 1
ATOM 847 C CA . SER A 1 100 ? -29.243 6.963 -25.379 1.00 66.62 100 SER A CA 1
ATOM 848 C C . SER A 1 100 ? -30.504 6.551 -24.627 1.00 66.62 100 SER A C 1
ATOM 850 O O . SER A 1 100 ? -30.427 5.969 -23.554 1.00 66.62 100 SER A O 1
ATOM 852 N N . ASP A 1 101 ? -31.672 6.713 -25.261 1.00 67.19 101 ASP A N 1
ATOM 853 C CA . ASP A 1 101 ? -32.948 6.115 -24.815 1.00 67.19 101 ASP A CA 1
ATOM 854 C C . ASP A 1 101 ? -32.938 4.563 -24.840 1.00 67.19 101 ASP A C 1
ATOM 856 O O . ASP A 1 101 ? -33.964 3.906 -24.641 1.00 67.19 101 ASP A O 1
ATOM 860 N N . LYS A 1 102 ? -31.788 3.942 -25.141 1.00 65.81 102 LYS A N 1
ATOM 861 C CA . LYS A 1 102 ? -31.564 2.495 -25.094 1.00 65.81 102 LYS A CA 1
ATOM 862 C C . LYS A 1 102 ? -30.863 2.107 -23.788 1.00 65.81 102 LYS A C 1
ATOM 864 O O . LYS A 1 102 ? -30.379 2.933 -23.029 1.00 65.81 102 LYS A O 1
ATOM 869 N N . LYS A 1 103 ? -30.825 0.797 -23.524 1.00 78.19 103 LYS A N 1
ATOM 870 C CA . LYS A 1 103 ? -30.144 0.209 -22.361 1.00 78.19 103 LYS A CA 1
ATOM 871 C C . LYS A 1 103 ? -28.684 0.678 -22.266 1.00 78.19 103 LYS A C 1
ATOM 873 O O . LYS A 1 103 ? -28.009 0.739 -23.290 1.00 78.19 103 LYS A O 1
ATOM 878 N N . ILE A 1 104 ? -28.224 0.893 -21.030 1.00 85.50 104 ILE A N 1
ATOM 879 C CA . ILE A 1 104 ? -26.825 1.167 -20.664 1.00 85.50 104 ILE A CA 1
ATOM 880 C C . ILE A 1 104 ? -25.895 0.190 -21.393 1.00 85.50 104 ILE A C 1
ATOM 882 O O . ILE A 1 104 ? -26.133 -1.024 -21.368 1.00 85.50 104 ILE A O 1
ATOM 886 N N . SER A 1 105 ? -24.848 0.719 -22.028 1.00 86.00 105 SER A N 1
ATOM 887 C CA . SER A 1 105 ? -23.846 -0.072 -22.747 1.00 86.00 105 SER A CA 1
ATOM 888 C C . SER A 1 105 ? -22.475 0.013 -22.074 1.00 86.00 105 SER A C 1
ATOM 890 O O . SER A 1 105 ? -22.139 1.022 -21.458 1.00 86.00 105 SER A O 1
ATOM 892 N N . ILE A 1 106 ? -21.701 -1.072 -22.160 1.00 88.56 106 ILE A N 1
ATOM 893 C CA . ILE A 1 106 ? -20.348 -1.171 -21.602 1.00 88.56 106 ILE A CA 1
ATOM 894 C C . ILE A 1 106 ? -19.402 -1.560 -22.736 1.00 88.56 106 ILE A C 1
ATOM 896 O O . ILE A 1 106 ? -19.605 -2.593 -23.377 1.00 88.56 106 ILE A O 1
ATOM 900 N N . THR A 1 107 ? -18.368 -0.753 -22.958 1.00 89.69 107 THR A N 1
ATOM 901 C CA . THR A 1 107 ? -17.312 -1.006 -23.947 1.00 89.69 107 THR A CA 1
ATOM 902 C C . THR A 1 107 ? -15.993 -1.234 -23.222 1.00 89.69 107 THR A C 1
ATOM 904 O O . THR A 1 107 ? -15.642 -0.457 -22.341 1.00 89.69 107 THR A O 1
ATOM 907 N N . LYS A 1 108 ? -15.271 -2.296 -23.587 1.00 91.06 108 LYS A N 1
ATOM 908 C CA . LYS A 1 108 ? -13.905 -2.564 -23.126 1.00 91.06 108 LYS A CA 1
ATOM 909 C C . LYS A 1 108 ? -12.933 -2.177 -24.236 1.00 91.06 108 LYS A C 1
ATOM 911 O O . LYS A 1 108 ? -13.100 -2.665 -25.356 1.00 91.06 108 LYS A O 1
ATOM 916 N N . SER A 1 109 ? -11.920 -1.382 -23.923 1.00 88.44 109 SER A N 1
ATOM 917 C CA . SER A 1 109 ? -10.800 -1.112 -24.824 1.00 88.44 109 SER A CA 1
ATOM 918 C C . SER A 1 109 ? -9.522 -1.692 -24.227 1.00 88.44 109 SER A C 1
ATOM 920 O O . SER A 1 109 ? -9.292 -1.609 -23.025 1.00 88.44 109 SER A O 1
ATOM 922 N N . GLU A 1 110 ? -8.706 -2.317 -25.073 1.00 88.56 110 GLU A N 1
ATOM 923 C CA . GLU A 1 110 ? -7.390 -2.831 -24.697 1.00 88.56 110 GLU A CA 1
ATOM 924 C C . GLU A 1 110 ? -6.333 -2.115 -25.538 1.00 88.56 110 GLU A C 1
ATOM 926 O O . GLU A 1 110 ? -6.390 -2.140 -26.774 1.00 88.56 110 GLU A O 1
ATOM 931 N N . ARG A 1 111 ? -5.355 -1.485 -24.893 1.00 78.38 111 ARG A N 1
ATOM 932 C CA . ARG A 1 111 ? -4.186 -0.918 -25.562 1.00 78.38 111 ARG A CA 1
ATOM 933 C C . ARG A 1 111 ? -3.155 -2.023 -25.740 1.00 78.38 111 ARG A C 1
ATOM 935 O O . ARG A 1 111 ? -2.472 -2.417 -24.810 1.00 78.38 111 ARG A O 1
ATOM 942 N N . LYS A 1 112 ? -3.015 -2.527 -26.965 1.00 70.62 112 LYS A N 1
ATOM 943 C CA . LYS A 1 112 ? -1.884 -3.390 -27.325 1.00 70.62 112 LYS A CA 1
ATOM 944 C C . LYS A 1 112 ? -0.755 -2.521 -27.852 1.00 70.62 112 LYS A C 1
ATOM 946 O O . LYS A 1 112 ? -0.821 -2.044 -28.983 1.00 70.62 112 LYS A O 1
ATOM 951 N N . ILE A 1 113 ? 0.289 -2.330 -27.051 1.00 60.00 113 ILE A N 1
ATOM 952 C CA . ILE A 1 113 ? 1.558 -1.810 -27.559 1.00 60.00 113 ILE A CA 1
ATOM 953 C C . ILE A 1 113 ? 2.221 -2.953 -28.337 1.00 60.00 113 ILE A C 1
ATOM 955 O O . ILE A 1 113 ? 2.946 -3.777 -27.781 1.00 60.00 113 ILE A O 1
ATOM 959 N N . GLU A 1 114 ? 1.949 -3.047 -29.639 1.00 53.69 114 GLU A N 1
ATOM 960 C CA . GLU A 1 114 ? 2.767 -3.884 -30.511 1.00 53.69 114 GLU A CA 1
ATOM 961 C C . GLU A 1 114 ? 4.156 -3.253 -30.606 1.00 53.69 114 GLU A C 1
ATOM 963 O O . GLU A 1 114 ? 4.343 -2.184 -31.185 1.00 53.69 114 GLU A O 1
ATOM 968 N N . ARG A 1 115 ? 5.145 -3.924 -30.014 1.00 44.44 115 ARG A N 1
ATOM 969 C CA . ARG A 1 115 ? 6.563 -3.560 -30.066 1.00 44.44 115 ARG A CA 1
ATOM 970 C C . ARG A 1 115 ? 7.131 -3.873 -31.460 1.00 44.44 115 ARG A C 1
ATOM 972 O O . ARG A 1 115 ? 8.044 -4.677 -31.594 1.00 44.44 115 ARG A O 1
ATOM 979 N N . ASN A 1 116 ? 6.557 -3.282 -32.504 1.00 51.25 116 ASN A N 1
ATOM 980 C CA . ASN A 1 116 ? 7.102 -3.318 -33.854 1.00 51.25 116 ASN A CA 1
ATOM 981 C C . ASN A 1 116 ? 7.912 -2.034 -34.095 1.00 51.25 116 ASN A C 1
ATOM 983 O O . ASN A 1 116 ? 7.392 -0.930 -33.985 1.00 51.25 116 ASN A O 1
ATOM 987 N N . ASP A 1 117 ? 9.193 -2.232 -34.417 1.00 47.97 117 ASP A N 1
ATOM 988 C CA . ASP A 1 117 ? 10.199 -1.245 -34.834 1.00 47.97 117 ASP A CA 1
ATOM 989 C C . ASP A 1 117 ? 10.827 -0.330 -33.759 1.00 47.97 117 ASP A C 1
ATOM 991 O O . ASP A 1 117 ? 10.834 0.892 -33.870 1.00 47.97 117 ASP A O 1
ATOM 995 N N . LEU A 1 118 ? 11.557 -0.930 -32.812 1.00 46.72 118 LEU A N 1
ATOM 996 C CA . LEU A 1 118 ? 12.906 -0.418 -32.522 1.00 46.72 118 LEU A CA 1
ATOM 997 C C . LEU A 1 118 ? 13.873 -1.147 -33.461 1.00 46.72 118 LEU A C 1
ATOM 999 O O . LEU A 1 118 ? 14.480 -2.155 -33.098 1.00 46.72 118 LEU A O 1
ATOM 1003 N N . LYS A 1 119 ? 13.963 -0.675 -34.710 1.00 43.06 119 LYS A N 1
ATOM 1004 C CA . LYS A 1 119 ? 15.141 -0.976 -35.527 1.00 43.06 119 LYS A CA 1
ATOM 1005 C C . LYS A 1 119 ? 16.320 -0.218 -34.925 1.00 43.06 119 LYS A C 1
ATOM 1007 O O . LYS A 1 119 ? 16.190 0.964 -34.626 1.00 43.06 119 LYS A O 1
ATOM 1012 N N . CYS A 1 120 ? 17.383 -0.991 -34.724 1.00 40.19 120 CYS A N 1
ATOM 1013 C CA . CYS A 1 120 ? 18.707 -0.662 -34.209 1.00 40.19 120 CYS A CA 1
ATOM 1014 C C . CYS A 1 120 ? 19.204 0.758 -34.486 1.00 40.19 120 CYS A C 1
ATOM 1016 O O . CYS A 1 120 ? 19.019 1.233 -35.630 1.00 40.19 120 CYS A O 1
#

=== Feature glossary ===
Each block in this record encodes a different view of the same protein. In brief:

Predicted aligned error. PAE(i, j) answers: if I align the predicted and true structures on residue i, how far off (in Å) do I expect residue j to be? A block-diagonal PAE matrix with low values on the blocks and high values off-diagonal is the signature of a multi-domain protein with confidently predicted domains but uncertain inter-domain orientation.

Contact-map, Ramachandran, and PAE plots. Plot images: a contact map (which residues are close in 3D, as an N×N binary image), a Ramachandran scatter (backbone torsion angles, revealing secondary-structure composition at a glance), and — for AlphaFold structures — a PAE heatmap (pairwise prediction confidence).

Backbone torsions (φ/ψ). φ (phi) and ψ (psi) are the two rotatable backbone dihedrals per residue: φ is the C(i-1)–N–Cα–C torsion, ψ is the N–Cα–C–N(i+1) torsion, both in degrees on (−180°, 180°]. α-helical residues cluster near (−60°, −45°); β-strand residues near (−120°, +130°). A Ramachandran plot is simply a scatter of (φ, ψ) for every residue.

Foldseek 3Di. A 3Di character summarizes, for each residue, the relative orientation of the Cα frame of its nearest spatial neighbor. Because it encodes fold topology rather than chemistry, 3Di alignments detect remote structural similarity that sequence alignment misses.

Radius of gyration, Cα contacts, bounding box. Three whole-structure scalars: the radius of gyration (RMS distance of Cα from centroid, in Å), the count of Cα–Cα contacts (pairs closer than 8 Å and separated by more than four residues in sequence — i.e. tertiary, not local, contacts), and the bounding-box dimensions. Together they distinguish compact globular folds from extended fibres or disordered chains.

Sequence. Sequence gives the chain of amino acids in standard one-letter code (A=alanine, C=cysteine, …, Y=tyrosine), read N→C. It is the only feature that is directly encoded by the gene; all structural features are derived from the folded form of this sequence.

mmCIF coordinates. Atomic coordinates in PDBx/mmCIF format — the same representation the Protein Data Bank distributes. Each line of the _atom_site loop places one backbone atom in Cartesian space (units: ångströms, origin: arbitrary).

Secondary structure (3-state, P-SEA). Three-state secondary structure (P-SEA) collapses the eight DSSP classes into helix (a), strand (b), and coil (c). P-SEA assigns these from Cα geometry alone — distances and angles — without requiring backbone oxygens, so it works on any Cα trace.

InterPro / GO / CATH / organism. Functional annotations link the protein to curated databases. InterPro entries identify conserved domains and families by matching the sequence against member-database signatures (Pfam, PROSITE, CDD, …). Gene Ontology (GO) terms describe molecular function, biological process, and cellular component in a controlled vocabulary. CATH places the structure in a hierarchical fold classification (Class/Architecture/Topology/Homologous-superfamily). The organism is the source species.

B-factor. B-factor (Debye–Waller factor) reflects atomic displacement in the crystal lattice. It is an experimental observable (units Å²), not a prediction; low values mean the atom is pinned down, high values mean it moves or is heterogeneous across the crystal.

Rendered structure images. Structure images are PyMOL renders from six orthogonal camera directions. Cartoon representation draws helices as coils and strands as arrows; sticks shows the backbone as bonds; surface shows the solvent-excluded envelope. Rainbow coloring maps sequence position to hue (blue→red, N→C); chain coloring assigns a distinct color per polypeptide.

Solvent-accessible surface area. Solvent-accessible surface area (SASA) is the area in Å² traced out by the centre of a 1.4 Å probe sphere (a water molecule) rolled over the protein's van der Waals surface (Shrake–Rupley / Lee–Richards construction). Buried residues have near-zero SASA; fully exposed residues can exceed 200 Å². The total SASA scales roughly with the number of surface residues.

Secondary structure (8-state, DSSP). The SS8 string is DSSP's per-residue secondary-structure call. α-helix (H) means an i→i+4 H-bond ladder; β-strand (E) means the residue participates in a β-sheet; 3₁₀ (G) and π (I) are tighter and wider helices; T/S are turns/bends; '-' is loop.

pLDDT. For AlphaFold models, the B-factor field carries pLDDT — the model's own estimate of local accuracy on a 0–100 scale. Regions with pLDDT<50 should be treated as essentially unmodeled; they often correspond to intrinsically disordered segments.

Nearest PDB structures. Nearest PDB neighbors are the top structural matches found by Foldseek when searching this structure against the entire Protein Data Bank. Each hit reports a TM-score (0 to 1; >0.5 almost always implies the same fold) and an E-value. These are *structural* homologs — they may share no detectable sequence similarity.